Protein AF-A0A2Z6AZZ7-F1 (afdb_monomer_lite)

Secondary structure (DSSP, 8-state):
-HHHHHHHHHHHHSSSSHHHHHHHHHHHHHHHHHHHHH--SSHHHHHHHHHHHHHHHHHHHHHHTTTHHHHHHHHHHGGGS---TTGGG-SSHHHHIIIIIHHHHHHHHHHHHHHHHHHHHHHHHTT-

Sequence (128 aa):
MLEQTVYLAALFKGLDDTPQILHFSAAIVPALLLGISVIKANKFLAAVGFTTLHALFFVGLLKLTEGGYAFWLYSLCQPLHQTDWTGLVAPSLADQFMIYGLPALVHGLTVPLLSLLIGVGVRAARKN

pLDDT: mean 87.63, std 7.8, range [60.16, 97.25]

Organism: NCBI:txid241368

Radius of gyration: 16.53 Å; chains: 1; bounding box: 46×24×47 Å

Foldseek 3Di:
DLLQVLLCCCCPVNPDNLLVCLQLCLQQVLQLVLQLVPDDPPSNVRSVVRSVVSSVVVVVVCVVCVNVLQVVLLVVLCVVPVDDSVLSNPPDSVSSCSRRNVSSNCNNNPVNVVVVVVVVVVVVVVVD

Structure (mmCIF, N/CA/C/O backbone):
data_AF-A0A2Z6AZZ7-F1
#
_entry.id   AF-A0A2Z6AZZ7-F1
#
loop_
_atom_site.group_PDB
_atom_site.id
_atom_site.type_symbol
_atom_site.label_atom_id
_atom_site.label_alt_id
_atom_site.label_comp_id
_atom_site.label_asym_id
_atom_site.label_entity_id
_atom_site.label_seq_id
_atom_site.pdbx_PDB_ins_code
_atom_site.Cartn_x
_atom_site.Cartn_y
_atom_site.Cartn_z
_atom_site.occupancy
_atom_site.B_iso_or_equiv
_atom_site.auth_seq_id
_atom_site.auth_comp_id
_atom_site.auth_asym_id
_atom_site.auth_atom_id
_atom_site.pdbx_PDB_model_num
ATOM 1 N N . MET A 1 1 ? -1.213 0.270 -21.492 1.00 84.31 1 MET A N 1
ATOM 2 C CA . MET A 1 1 ? -1.020 -1.199 -21.450 1.00 84.31 1 MET A CA 1
ATOM 3 C C . MET A 1 1 ? 0.420 -1.566 -21.129 1.00 84.31 1 MET A C 1
ATOM 5 O O . MET A 1 1 ? 0.612 -2.221 -20.121 1.00 84.31 1 MET A O 1
ATOM 9 N N . LEU A 1 2 ? 1.420 -1.099 -21.895 1.00 90.06 2 LEU A N 1
ATOM 10 C CA . LEU A 1 2 ? 2.835 -1.390 -21.607 1.00 90.06 2 LEU A CA 1
ATOM 11 C C . LEU A 1 2 ? 3.254 -1.002 -20.177 1.00 90.06 2 LEU A C 1
ATOM 13 O O . LEU A 1 2 ? 3.800 -1.828 -19.462 1.00 90.06 2 LEU A O 1
ATOM 17 N N . GLU A 1 3 ? 2.937 0.217 -19.741 1.00 89.69 3 GLU A N 1
ATOM 18 C CA . GLU A 1 3 ? 3.274 0.719 -18.400 1.00 89.69 3 GLU A CA 1
ATOM 19 C C . GLU A 1 3 ? 2.676 -0.140 -17.275 1.00 89.69 3 GLU A C 1
ATOM 21 O O . GLU A 1 3 ? 3.384 -0.545 -16.360 1.00 89.69 3 GLU A O 1
ATOM 26 N N . GLN A 1 4 ? 1.399 -0.513 -17.393 1.00 92.19 4 GLN A N 1
ATOM 27 C CA . GLN A 1 4 ? 0.744 -1.428 -16.456 1.00 92.19 4 GLN A CA 1
ATOM 28 C C . GLN A 1 4 ? 1.426 -2.799 -16.432 1.00 92.19 4 GLN A C 1
ATOM 30 O O . GLN A 1 4 ? 1.655 -3.350 -15.361 1.00 92.19 4 GLN A O 1
ATOM 35 N N . THR A 1 5 ? 1.773 -3.354 -17.594 1.00 93.06 5 THR A N 1
ATOM 36 C CA . THR A 1 5 ? 2.486 -4.633 -17.669 1.00 93.06 5 THR A CA 1
ATOM 37 C C . THR A 1 5 ? 3.852 -4.550 -16.994 1.00 93.06 5 THR A C 1
ATOM 39 O O . THR A 1 5 ? 4.175 -5.430 -16.202 1.00 93.06 5 THR A O 1
ATOM 42 N N . VAL A 1 6 ? 4.630 -3.496 -17.258 1.00 92.31 6 VAL A N 1
ATOM 43 C CA . VAL A 1 6 ? 5.948 -3.290 -16.638 1.00 92.31 6 VAL A CA 1
ATOM 44 C C . VAL A 1 6 ? 5.811 -3.103 -15.128 1.00 92.31 6 VAL A C 1
ATOM 46 O O . VAL A 1 6 ? 6.538 -3.746 -14.377 1.00 92.31 6 VAL A O 1
ATOM 49 N N . TYR A 1 7 ? 4.835 -2.311 -14.677 1.00 93.38 7 TYR A N 1
ATOM 50 C CA . TYR A 1 7 ? 4.551 -2.102 -13.257 1.00 93.38 7 TYR A CA 1
ATOM 51 C C . TYR A 1 7 ? 4.233 -3.421 -12.544 1.00 93.38 7 TYR A C 1
ATOM 53 O O . TYR A 1 7 ? 4.836 -3.744 -11.525 1.00 93.38 7 TYR A O 1
ATOM 61 N N . LEU A 1 8 ? 3.306 -4.215 -13.090 1.00 94.69 8 LEU A N 1
ATOM 62 C CA . LEU A 1 8 ? 2.898 -5.484 -12.483 1.00 94.69 8 LEU A CA 1
ATOM 63 C C . LEU A 1 8 ? 4.005 -6.538 -12.551 1.00 94.69 8 LEU A C 1
ATOM 65 O O . LEU A 1 8 ? 4.154 -7.327 -11.616 1.00 94.69 8 LEU A O 1
ATOM 69 N N . ALA A 1 9 ? 4.795 -6.542 -13.626 1.00 92.94 9 ALA A N 1
ATOM 70 C CA . ALA A 1 9 ? 5.964 -7.401 -13.739 1.00 92.94 9 ALA A CA 1
ATOM 71 C C . ALA A 1 9 ? 7.008 -7.045 -12.676 1.00 92.94 9 ALA A C 1
ATOM 73 O O . ALA A 1 9 ? 7.461 -7.933 -11.966 1.00 92.94 9 ALA A O 1
ATOM 74 N N . ALA A 1 10 ? 7.335 -5.767 -12.496 1.00 92.12 10 ALA A N 1
ATOM 75 C CA . ALA A 1 10 ? 8.275 -5.337 -11.467 1.00 92.12 10 ALA A CA 1
ATOM 76 C C . ALA A 1 10 ? 7.742 -5.593 -10.044 1.00 92.12 10 ALA A C 1
ATOM 78 O O . ALA A 1 10 ? 8.489 -6.054 -9.187 1.00 92.12 10 ALA A O 1
ATOM 79 N N . LEU A 1 11 ? 6.440 -5.394 -9.808 1.00 93.31 11 LEU A N 1
ATOM 80 C CA . LEU A 1 11 ? 5.813 -5.604 -8.501 1.00 93.31 11 LEU A CA 1
ATOM 81 C C . LEU A 1 11 ? 5.710 -7.085 -8.089 1.00 93.31 11 LEU A C 1
ATOM 83 O O . LEU A 1 11 ? 5.869 -7.406 -6.914 1.00 93.31 11 LEU A O 1
ATOM 87 N N . PHE A 1 12 ? 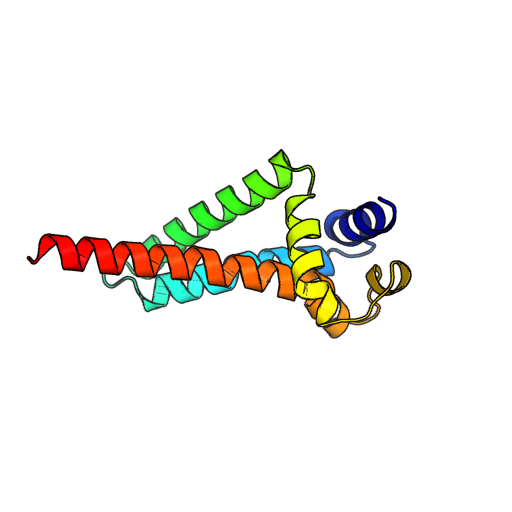5.391 -7.994 -9.018 1.00 93.19 12 PHE A N 1
ATOM 88 C CA . PHE A 1 12 ? 5.087 -9.399 -8.688 1.00 93.19 12 PHE A CA 1
ATOM 89 C C . PHE A 1 12 ? 6.086 -10.424 -9.229 1.00 93.19 12 PHE A C 1
ATOM 91 O O . PHE A 1 12 ? 6.010 -11.595 -8.850 1.00 93.19 12 PHE A O 1
ATOM 98 N N . LYS A 1 13 ? 6.947 -10.027 -10.167 1.00 87.69 13 LYS A N 1
ATOM 99 C CA . LYS A 1 13 ? 7.872 -10.898 -10.912 1.00 87.69 13 LYS A CA 1
ATOM 100 C C . LYS A 1 13 ? 9.275 -10.288 -11.043 1.00 87.69 13 LYS A C 1
ATOM 102 O O . LYS A 1 13 ? 10.042 -10.758 -11.880 1.00 87.69 13 LYS A O 1
ATOM 107 N N . GLY A 1 14 ? 9.577 -9.236 -10.278 1.00 78.31 14 GLY A N 1
ATOM 108 C CA . GLY A 1 14 ? 10.861 -8.540 -10.305 1.00 78.31 14 GLY A CA 1
ATOM 109 C C . GLY A 1 14 ? 12.048 -9.447 -9.967 1.00 78.31 14 GLY A C 1
ATOM 110 O O . GLY A 1 14 ? 11.886 -10.597 -9.565 1.00 78.31 14 GLY A O 1
ATOM 111 N N . LEU A 1 15 ? 13.262 -8.918 -10.156 1.00 74.06 15 LEU A N 1
ATOM 112 C CA . LEU A 1 15 ? 14.509 -9.623 -9.824 1.00 74.06 15 LEU A CA 1
ATOM 113 C C . LEU A 1 15 ? 14.676 -9.852 -8.315 1.00 74.06 15 LEU A C 1
ATOM 115 O O . LEU A 1 15 ? 15.390 -10.770 -7.918 1.00 74.06 15 LEU A O 1
ATOM 119 N N . ASP A 1 16 ? 14.027 -9.025 -7.498 1.00 86.44 16 ASP A N 1
ATOM 120 C CA . ASP A 1 16 ? 13.914 -9.199 -6.060 1.00 86.44 16 ASP A CA 1
ATOM 121 C C . ASP A 1 16 ? 12.464 -8.990 -5.595 1.00 86.44 16 ASP A C 1
ATOM 123 O O . ASP A 1 16 ? 11.601 -8.505 -6.334 1.00 86.44 16 ASP A O 1
ATOM 127 N N . ASP A 1 17 ? 12.200 -9.370 -4.347 1.00 91.12 17 ASP A N 1
ATOM 128 C CA . ASP A 1 17 ? 10.882 -9.224 -3.728 1.00 91.12 17 ASP A CA 1
ATOM 129 C C . ASP A 1 17 ? 10.690 -7.838 -3.081 1.00 91.12 17 ASP A C 1
ATOM 131 O O . ASP A 1 17 ? 9.675 -7.596 -2.423 1.00 91.12 17 ASP A O 1
ATOM 135 N N . THR A 1 18 ? 11.639 -6.906 -3.234 1.00 93.75 18 THR A N 1
ATOM 136 C CA . THR A 1 18 ? 11.630 -5.618 -2.523 1.00 93.75 18 THR A CA 1
ATOM 137 C C . THR A 1 18 ? 10.385 -4.780 -2.857 1.00 93.75 18 THR A C 1
ATOM 139 O O . THR A 1 18 ? 9.693 -4.373 -1.914 1.00 93.75 18 THR A O 1
ATOM 142 N N . PRO A 1 19 ? 9.994 -4.584 -4.138 1.00 94.00 19 PRO A N 1
ATOM 143 C CA . PRO A 1 19 ? 8.744 -3.909 -4.496 1.00 94.00 19 PRO A CA 1
ATOM 144 C C . PRO A 1 19 ? 7.518 -4.529 -3.826 1.00 94.00 19 PRO A C 1
ATOM 146 O O . PRO A 1 19 ? 6.664 -3.819 -3.293 1.00 94.00 19 PRO A O 1
ATOM 149 N N . GLN A 1 20 ? 7.453 -5.862 -3.803 1.00 94.94 20 GLN A N 1
ATOM 150 C CA . GLN A 1 20 ? 6.352 -6.606 -3.207 1.00 94.94 20 GLN A CA 1
ATOM 151 C C . GLN A 1 20 ? 6.289 -6.391 -1.691 1.00 94.94 20 GLN A C 1
ATOM 153 O O . GLN A 1 20 ? 5.224 -6.082 -1.152 1.00 94.94 20 GLN A O 1
ATOM 158 N N . ILE A 1 21 ? 7.426 -6.519 -1.003 1.00 95.38 21 ILE A N 1
ATOM 159 C CA . ILE A 1 21 ? 7.531 -6.326 0.446 1.00 95.38 21 ILE A CA 1
ATOM 160 C C . ILE A 1 21 ? 7.115 -4.906 0.818 1.00 95.38 21 ILE A C 1
ATOM 162 O O . ILE A 1 21 ? 6.317 -4.733 1.742 1.00 95.38 21 ILE A O 1
ATOM 166 N N . LEU A 1 22 ? 7.608 -3.894 0.098 1.00 95.94 22 LEU A N 1
ATOM 167 C CA . LEU A 1 22 ? 7.241 -2.498 0.332 1.00 95.94 22 LEU A CA 1
ATOM 168 C C . LEU A 1 22 ? 5.743 -2.274 0.123 1.00 95.94 22 LEU A C 1
ATOM 170 O O . LEU A 1 22 ? 5.100 -1.670 0.977 1.00 95.94 22 LEU A O 1
ATOM 174 N N . HIS A 1 23 ? 5.179 -2.807 -0.961 1.00 96.62 23 HIS A N 1
ATOM 175 C CA . HIS A 1 23 ? 3.761 -2.677 -1.286 1.00 96.62 23 HIS A CA 1
ATOM 176 C C . HIS A 1 23 ? 2.863 -3.293 -0.204 1.00 96.62 23 HIS A C 1
ATOM 178 O O . HIS A 1 23 ? 1.984 -2.628 0.345 1.00 96.62 23 HIS A O 1
ATOM 184 N N . PHE A 1 24 ? 3.105 -4.551 0.174 1.00 95.81 24 PHE A N 1
ATOM 185 C CA . PHE A 1 24 ? 2.296 -5.216 1.196 1.00 95.81 24 PHE A CA 1
ATOM 186 C C . PHE A 1 24 ? 2.503 -4.617 2.587 1.00 95.81 24 PHE A C 1
ATOM 188 O O . PHE A 1 24 ? 1.531 -4.413 3.314 1.00 95.81 24 PHE A O 1
ATOM 195 N N . SER A 1 25 ? 3.739 -4.275 2.955 1.00 96.31 25 SER A N 1
ATOM 196 C CA . SER A 1 25 ? 4.017 -3.647 4.252 1.00 96.31 25 SER A CA 1
ATOM 197 C C . SER A 1 25 ? 3.333 -2.286 4.361 1.00 96.31 25 SER A C 1
ATOM 199 O O . SER A 1 25 ? 2.698 -2.002 5.375 1.00 96.31 25 SER A O 1
ATOM 201 N N . ALA A 1 26 ? 3.390 -1.471 3.306 1.00 96.25 26 ALA A N 1
ATOM 202 C CA . ALA A 1 26 ? 2.744 -0.165 3.263 1.00 96.25 26 ALA A CA 1
ATOM 203 C C . ALA A 1 26 ? 1.210 -0.254 3.312 1.00 96.25 26 ALA A C 1
ATOM 205 O O . ALA A 1 26 ? 0.577 0.602 3.925 1.00 96.25 26 ALA A O 1
ATOM 206 N N . ALA A 1 27 ? 0.605 -1.302 2.746 1.00 94.81 27 ALA A N 1
ATOM 207 C CA . ALA A 1 27 ? -0.829 -1.543 2.888 1.00 94.81 27 ALA A CA 1
ATOM 208 C C . ALA A 1 27 ? -1.220 -2.016 4.305 1.00 94.81 27 ALA A C 1
ATOM 210 O O . ALA A 1 27 ? -2.282 -1.658 4.807 1.00 94.81 27 ALA A O 1
ATOM 211 N N . ILE A 1 28 ? -0.390 -2.835 4.962 1.00 94.19 28 ILE A N 1
ATOM 212 C CA . ILE A 1 28 ? -0.763 -3.568 6.187 1.00 94.19 28 ILE A CA 1
ATOM 213 C C . ILE A 1 28 ? -0.372 -2.826 7.471 1.00 94.19 28 ILE A C 1
ATOM 215 O O . ILE A 1 28 ? -1.175 -2.733 8.403 1.00 94.19 28 ILE A O 1
ATOM 219 N N . VAL A 1 29 ? 0.854 -2.301 7.549 1.00 93.88 29 VAL A N 1
ATOM 220 C CA . VAL A 1 29 ? 1.400 -1.685 8.771 1.00 93.88 29 VAL A CA 1
ATOM 221 C C . VAL A 1 29 ? 0.535 -0.523 9.276 1.00 93.88 29 VAL A C 1
ATOM 223 O O . VAL A 1 29 ? 0.234 -0.506 10.473 1.00 93.88 29 VAL A O 1
ATOM 226 N N . PRO A 1 30 ? 0.058 0.415 8.433 1.00 91.94 30 PRO A N 1
ATOM 227 C CA . PRO A 1 30 ? -0.782 1.506 8.919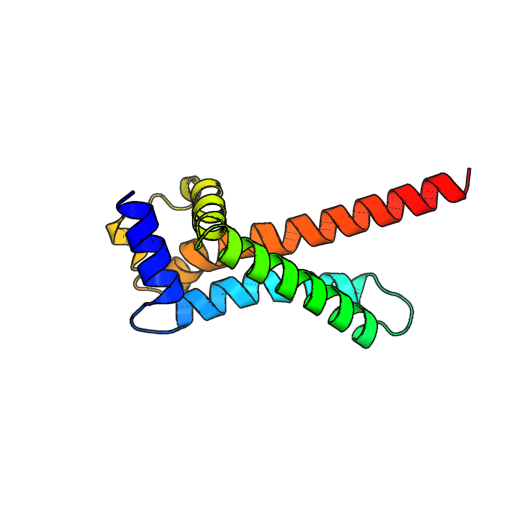 1.00 91.94 30 PRO A CA 1
ATOM 228 C C . PRO A 1 30 ? -2.107 1.018 9.513 1.00 91.94 30 PRO A C 1
ATOM 230 O O . PRO A 1 30 ? -2.527 1.525 10.554 1.00 91.94 30 PRO A O 1
ATOM 233 N N . ALA A 1 31 ? -2.734 -0.004 8.920 1.00 88.62 31 ALA A N 1
ATOM 234 C CA . ALA A 1 31 ? -3.958 -0.607 9.444 1.00 88.62 31 ALA A CA 1
ATOM 235 C C . ALA A 1 31 ? -3.743 -1.210 10.845 1.00 88.62 31 ALA A C 1
ATOM 237 O O . ALA A 1 31 ? -4.572 -1.011 11.737 1.00 88.62 31 ALA A O 1
ATOM 238 N N . LEU A 1 32 ? -2.601 -1.872 11.065 1.00 89.75 32 LEU A N 1
ATOM 239 C CA . LEU A 1 32 ? -2.225 -2.416 12.371 1.00 89.75 32 LEU A CA 1
ATOM 240 C C . LEU A 1 32 ? -1.993 -1.318 13.407 1.00 89.75 32 LEU A C 1
ATOM 242 O O . LEU A 1 32 ? -2.550 -1.381 14.505 1.00 89.75 32 LEU A O 1
ATOM 246 N N . LEU A 1 33 ? -1.209 -0.295 13.057 1.00 90.12 33 LEU A N 1
ATOM 247 C CA . LEU A 1 33 ? -0.910 0.825 13.952 1.00 90.12 33 LEU A CA 1
ATOM 248 C C . LEU A 1 33 ? -2.180 1.594 14.339 1.00 90.12 33 LEU A C 1
ATOM 250 O O . LEU A 1 33 ? -2.370 1.930 15.512 1.00 90.12 33 LEU A O 1
ATOM 254 N N . LEU A 1 34 ? -3.085 1.821 13.382 1.00 85.12 34 LEU A N 1
ATOM 255 C CA . LEU A 1 34 ? -4.389 2.435 13.633 1.00 85.12 34 LEU A CA 1
ATOM 256 C C . LEU A 1 34 ? -5.269 1.546 14.519 1.00 85.12 34 LEU A C 1
ATOM 258 O O . LEU A 1 34 ? -5.856 2.036 15.487 1.00 85.12 34 LEU A O 1
ATOM 262 N N . GLY A 1 35 ? -5.316 0.237 14.254 1.00 83.19 35 GLY A N 1
ATOM 263 C CA . GLY A 1 35 ? -6.042 -0.725 15.082 1.00 83.19 35 GLY A CA 1
ATOM 264 C C . GLY A 1 35 ? -5.574 -0.710 16.541 1.00 83.19 35 GLY A C 1
ATOM 265 O O . GLY A 1 35 ? -6.395 -0.598 17.454 1.00 83.19 35 GLY A O 1
ATOM 266 N N . ILE A 1 36 ? -4.257 -0.747 16.769 1.00 86.69 36 ILE A N 1
ATOM 267 C CA . ILE A 1 36 ? -3.660 -0.707 18.115 1.00 86.69 36 ILE A CA 1
ATOM 268 C C . ILE A 1 36 ? -3.995 0.613 18.823 1.00 86.69 36 ILE A C 1
ATOM 270 O O . ILE A 1 36 ? -4.309 0.617 20.017 1.00 86.69 36 ILE A O 1
ATOM 274 N N . SER A 1 37 ? -3.941 1.728 18.093 1.00 83.12 37 SER A N 1
ATOM 275 C CA . SER A 1 37 ? -4.129 3.069 18.654 1.00 83.12 37 SER A CA 1
ATOM 276 C C . SER A 1 37 ? -5.576 3.349 19.069 1.00 83.12 37 SER A C 1
ATOM 278 O O . SER A 1 37 ? -5.809 4.070 20.039 1.00 83.12 37 SER A O 1
ATOM 280 N N . VAL A 1 38 ? -6.561 2.777 18.367 1.00 77.88 38 VAL A N 1
ATOM 281 C CA . VAL A 1 38 ? -7.977 3.141 18.556 1.00 77.88 38 VAL A CA 1
ATOM 282 C C . VAL A 1 38 ? -8.766 2.138 19.400 1.00 77.88 38 VAL A C 1
ATOM 284 O O . VAL A 1 38 ? -9.720 2.514 20.093 1.00 77.88 38 VAL A O 1
ATOM 287 N N . ILE A 1 39 ? -8.397 0.858 19.384 1.00 76.00 39 ILE A N 1
ATOM 288 C CA . ILE A 1 39 ? -9.145 -0.173 20.105 1.00 76.00 39 ILE A CA 1
ATOM 289 C C . ILE A 1 39 ? -8.782 -0.121 21.598 1.00 76.00 39 ILE A C 1
ATOM 291 O O . ILE A 1 39 ? -7.616 -0.013 21.962 1.00 76.00 39 ILE A O 1
ATOM 295 N N . LYS A 1 40 ? -9.784 -0.155 22.491 1.00 75.38 40 LYS A N 1
ATOM 296 C CA . LYS A 1 40 ? -9.581 0.002 23.949 1.00 75.38 40 LYS A CA 1
ATOM 297 C C . LYS A 1 40 ? -9.427 -1.320 24.707 1.00 75.38 40 LYS A C 1
ATOM 299 O O . LYS A 1 40 ? -8.595 -1.387 25.605 1.00 75.38 40 LYS A O 1
ATOM 304 N N . ALA A 1 41 ? -10.188 -2.352 24.345 1.00 71.50 41 ALA A N 1
ATOM 305 C CA . ALA A 1 41 ? -10.161 -3.671 24.983 1.00 71.50 41 ALA A CA 1
ATOM 306 C C . ALA A 1 41 ? -9.517 -4.703 24.048 1.00 71.50 41 ALA A C 1
ATOM 308 O O . ALA A 1 41 ? -9.793 -4.682 22.851 1.00 71.50 41 ALA A O 1
ATOM 309 N N . ASN A 1 42 ? -8.664 -5.589 24.579 1.00 78.12 42 ASN A N 1
ATOM 310 C CA . ASN A 1 42 ? -7.932 -6.605 23.802 1.00 78.12 42 ASN A CA 1
ATOM 311 C C . ASN A 1 42 ? -7.217 -6.019 22.569 1.00 78.12 42 ASN A C 1
ATOM 313 O O . ASN A 1 42 ? -7.264 -6.595 21.482 1.00 78.12 42 ASN A O 1
ATOM 317 N N . LYS A 1 43 ? -6.579 -4.849 22.753 1.00 79.62 43 LYS A N 1
ATOM 318 C CA . LYS A 1 43 ? -6.090 -3.969 21.676 1.00 79.62 43 LYS A CA 1
ATOM 319 C C . LYS A 1 43 ? -5.315 -4.714 20.601 1.00 79.62 43 LYS A C 1
ATOM 321 O O . LYS A 1 43 ? -5.590 -4.540 19.424 1.00 79.62 43 LYS A O 1
ATOM 326 N N . PHE A 1 44 ? -4.378 -5.559 21.022 1.00 85.50 44 PHE A N 1
ATOM 327 C CA . PHE A 1 44 ? -3.519 -6.291 20.105 1.00 85.50 44 PHE A CA 1
ATOM 328 C C . PHE A 1 44 ? -4.299 -7.333 19.299 1.00 85.50 44 PHE A C 1
ATOM 330 O O . PHE A 1 44 ? -4.271 -7.290 18.076 1.00 85.50 44 PHE A O 1
ATOM 337 N N . LEU A 1 45 ? -5.063 -8.213 19.957 1.00 87.50 45 LEU A N 1
ATOM 338 C CA . LEU A 1 45 ? -5.828 -9.263 19.273 1.00 87.50 45 LEU A CA 1
ATOM 339 C C . LEU A 1 45 ? -6.857 -8.678 18.296 1.00 87.50 45 LEU A C 1
ATOM 341 O O . LEU A 1 45 ? -6.981 -9.138 17.164 1.00 87.50 45 LEU A O 1
ATOM 345 N N . ALA A 1 46 ? -7.568 -7.633 18.714 1.00 84.31 46 ALA A N 1
ATOM 346 C CA . ALA A 1 46 ? -8.551 -6.968 17.872 1.00 84.31 46 ALA A CA 1
ATOM 347 C C . ALA A 1 46 ? -7.895 -6.203 16.704 1.00 84.31 46 ALA A C 1
ATOM 349 O O . ALA A 1 46 ? -8.414 -6.236 15.589 1.00 84.31 46 ALA A O 1
ATOM 350 N N . ALA A 1 47 ? -6.738 -5.568 16.922 1.00 87.75 47 ALA A N 1
ATOM 351 C CA . ALA A 1 47 ? -5.972 -4.920 15.859 1.00 87.75 47 ALA A CA 1
ATOM 352 C C . ALA A 1 47 ? -5.410 -5.929 14.852 1.00 87.75 47 ALA A C 1
ATOM 354 O O . ALA A 1 47 ? -5.456 -5.675 13.651 1.00 87.75 47 ALA A O 1
ATOM 355 N N . VAL A 1 48 ? -4.940 -7.088 15.318 1.00 91.38 48 VAL A N 1
ATOM 356 C CA . VAL A 1 48 ? -4.496 -8.192 14.457 1.00 91.38 48 VAL A CA 1
ATOM 357 C C . VAL A 1 48 ? -5.666 -8.725 13.632 1.00 91.38 48 VAL A C 1
ATOM 359 O O . VAL A 1 48 ? -5.526 -8.877 12.422 1.00 91.38 48 VAL A O 1
ATOM 362 N N . GLY A 1 49 ? -6.836 -8.940 14.242 1.00 90.38 49 GLY A N 1
ATOM 363 C CA . GLY A 1 49 ? -8.040 -9.369 13.523 1.00 90.38 49 GLY A CA 1
ATOM 364 C C . GLY A 1 49 ? -8.471 -8.371 12.445 1.00 90.38 49 GLY A C 1
ATOM 365 O O . GLY A 1 49 ? -8.689 -8.756 11.298 1.00 90.38 49 GLY A O 1
ATOM 366 N N . PHE A 1 50 ? -8.512 -7.078 12.781 1.00 87.06 50 PHE A N 1
ATOM 367 C CA . PHE A 1 50 ? -8.801 -6.010 11.821 1.00 87.06 50 PHE A CA 1
ATOM 368 C C . PHE A 1 50 ? -7.789 -5.979 10.668 1.00 87.06 50 PHE A C 1
ATOM 370 O O . PHE A 1 50 ? -8.174 -5.993 9.502 1.00 87.06 50 PHE A O 1
ATOM 377 N N . THR A 1 51 ? -6.497 -6.000 10.993 1.00 91.81 51 THR A N 1
ATOM 378 C CA . THR A 1 51 ? -5.405 -6.008 10.009 1.00 91.81 51 THR A CA 1
ATOM 379 C C . THR A 1 51 ? -5.479 -7.225 9.096 1.00 91.81 51 THR A C 1
ATOM 381 O O . THR A 1 51 ? -5.265 -7.103 7.895 1.00 91.81 51 THR A O 1
ATOM 384 N N . THR A 1 52 ? -5.827 -8.391 9.642 1.00 93.69 52 THR A N 1
ATOM 385 C CA . THR A 1 52 ? -5.981 -9.629 8.870 1.00 93.69 52 THR A CA 1
ATOM 386 C C . THR A 1 52 ? -7.117 -9.496 7.863 1.00 93.69 52 THR A C 1
ATOM 388 O O . THR A 1 52 ? -6.929 -9.794 6.688 1.00 93.69 52 THR A O 1
ATOM 391 N N . LEU A 1 53 ? -8.279 -8.989 8.287 1.00 91.88 53 LEU A N 1
ATOM 392 C CA . LEU A 1 53 ? -9.406 -8.745 7.382 1.00 91.88 53 LEU A CA 1
ATOM 393 C C . LEU A 1 53 ? -9.056 -7.716 6.300 1.00 91.88 53 LEU A C 1
ATOM 395 O O . LEU A 1 53 ? -9.363 -7.936 5.131 1.00 91.88 53 LEU A O 1
ATOM 399 N N . HIS A 1 54 ? -8.372 -6.633 6.672 1.00 92.12 54 HIS A N 1
ATOM 400 C CA . HIS A 1 54 ? -7.888 -5.624 5.731 1.00 92.12 54 HIS A CA 1
ATOM 401 C C . HIS A 1 54 ? -6.927 -6.227 4.695 1.00 92.12 54 HIS A C 1
ATOM 403 O O . HIS A 1 54 ? -7.106 -6.029 3.497 1.00 92.12 54 HIS A O 1
ATOM 409 N N . ALA A 1 55 ? -5.949 -7.019 5.141 1.00 93.56 55 ALA A N 1
ATOM 410 C CA . ALA A 1 55 ? -4.994 -7.689 4.265 1.00 93.56 55 ALA A CA 1
ATOM 411 C C . ALA A 1 55 ? -5.683 -8.680 3.314 1.00 93.56 55 ALA A C 1
ATOM 413 O O . ALA A 1 55 ? -5.389 -8.682 2.121 1.00 93.56 55 ALA A O 1
ATOM 414 N N . LEU A 1 56 ? -6.632 -9.483 3.810 1.00 95.12 56 LEU A N 1
ATOM 415 C CA . LEU A 1 56 ? -7.415 -10.406 2.982 1.00 95.12 56 LEU A CA 1
ATOM 416 C C . LEU A 1 56 ? -8.236 -9.661 1.926 1.00 95.12 56 LEU A C 1
ATOM 418 O O . LEU A 1 56 ? -8.270 -10.083 0.772 1.00 95.12 56 LEU A O 1
ATOM 422 N N . PHE A 1 57 ? -8.863 -8.546 2.302 1.00 93.75 57 PHE A N 1
ATOM 423 C CA . PHE A 1 57 ? -9.618 -7.715 1.371 1.00 93.75 57 PHE A CA 1
ATOM 424 C C . PHE A 1 57 ? -8.711 -7.108 0.296 1.00 93.75 57 PHE A C 1
ATOM 426 O O . PHE A 1 57 ? -9.018 -7.199 -0.890 1.00 93.75 57 PHE A O 1
ATOM 433 N N . PHE A 1 58 ? -7.562 -6.562 0.695 1.00 94.31 58 PHE A N 1
ATOM 434 C CA . PHE A 1 58 ? -6.578 -6.005 -0.228 1.00 94.31 58 PHE A CA 1
ATOM 435 C C . PHE A 1 58 ? -6.046 -7.062 -1.206 1.00 94.31 58 PHE A C 1
ATOM 437 O O . PHE A 1 58 ? -6.077 -6.853 -2.417 1.00 94.31 58 PHE A O 1
ATOM 444 N N . VAL A 1 59 ? -5.648 -8.239 -0.713 1.00 95.38 59 VAL A N 1
ATOM 445 C CA . VAL A 1 59 ? -5.223 -9.365 -1.563 1.00 95.38 59 VAL A CA 1
ATOM 446 C C . VAL A 1 59 ? -6.354 -9.813 -2.491 1.00 95.38 59 VAL A C 1
ATOM 448 O O . VAL A 1 59 ? -6.111 -10.071 -3.670 1.00 95.38 59 VAL A O 1
ATOM 451 N N . GLY A 1 60 ? -7.590 -9.872 -1.990 1.00 95.88 60 GLY A N 1
ATOM 452 C CA . GLY A 1 60 ? -8.775 -10.174 -2.788 1.00 95.88 60 GLY A CA 1
ATOM 453 C C . GLY A 1 60 ? -8.964 -9.189 -3.941 1.00 95.88 60 GLY A C 1
ATOM 454 O O . GLY A 1 60 ? -9.132 -9.619 -5.079 1.00 95.88 60 GLY A O 1
ATOM 455 N N . LEU A 1 61 ? -8.849 -7.882 -3.685 1.00 94.69 61 LEU A N 1
ATOM 456 C CA . LEU A 1 61 ? -8.911 -6.845 -4.721 1.00 94.69 61 LEU A CA 1
ATOM 457 C C . LEU A 1 61 ? -7.807 -7.006 -5.768 1.00 94.69 61 LEU A C 1
ATOM 459 O O . LEU A 1 61 ? -8.081 -6.926 -6.966 1.00 94.69 61 LEU A O 1
ATOM 463 N N . LEU A 1 62 ? -6.571 -7.273 -5.338 1.00 95.25 62 LEU A N 1
ATOM 464 C CA . LEU A 1 62 ? -5.463 -7.524 -6.259 1.00 95.25 62 LEU A CA 1
ATOM 465 C C . LEU A 1 62 ? -5.739 -8.745 -7.140 1.00 95.25 62 LEU A C 1
ATOM 467 O O . LEU A 1 62 ? -5.500 -8.695 -8.341 1.00 95.25 62 LEU A O 1
ATOM 471 N N . LYS A 1 63 ? -6.281 -9.831 -6.582 1.00 95.00 63 LYS A N 1
ATOM 472 C CA . LYS A 1 63 ? -6.607 -11.039 -7.352 1.00 95.00 63 LYS A CA 1
ATOM 473 C C . LYS A 1 63 ? -7.764 -10.823 -8.324 1.00 95.00 63 LYS A C 1
ATOM 475 O O . LYS A 1 63 ? -7.640 -11.206 -9.480 1.00 95.00 63 LYS A O 1
ATOM 480 N N . LEU A 1 64 ? -8.849 -10.189 -7.880 1.00 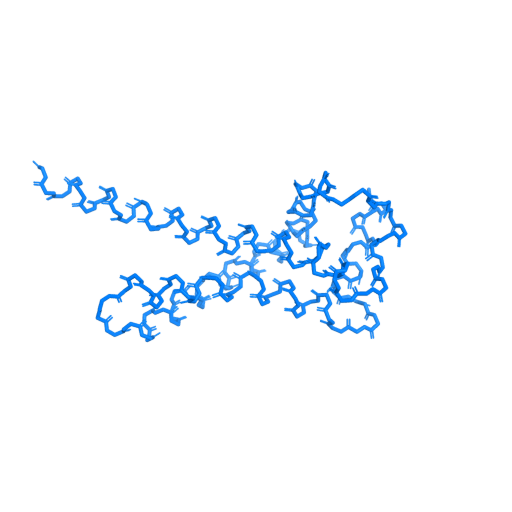97.25 64 LEU A N 1
ATOM 481 C CA . LEU A 1 64 ? -10.040 -9.935 -8.701 1.00 97.25 64 LEU A CA 1
ATOM 482 C C . LEU A 1 64 ? -9.771 -8.991 -9.876 1.00 97.25 64 LEU A C 1
ATOM 484 O O . LEU A 1 64 ? -10.475 -9.047 -10.876 1.00 97.25 64 LEU A O 1
ATOM 488 N N . THR A 1 65 ? -8.769 -8.121 -9.749 1.00 96.12 65 THR A N 1
ATOM 489 C CA . THR A 1 65 ? -8.399 -7.148 -10.786 1.00 96.12 65 THR A CA 1
ATOM 490 C C . THR A 1 65 ? -7.152 -7.546 -11.567 1.00 96.12 65 THR A C 1
ATOM 492 O O . THR A 1 65 ? -6.641 -6.732 -12.331 1.00 96.12 65 THR A O 1
ATOM 495 N N . GLU A 1 66 ? -6.620 -8.754 -11.345 1.00 93.00 66 GLU A N 1
ATOM 496 C CA . GLU A 1 66 ? -5.342 -9.206 -11.918 1.00 93.00 66 GLU A CA 1
ATOM 497 C C . GLU A 1 66 ? -4.194 -8.202 -11.674 1.00 93.00 66 GLU A C 1
ATOM 499 O O . GLU A 1 66 ? -3.333 -7.963 -12.516 1.00 93.00 66 GLU A O 1
ATOM 504 N N . GLY A 1 67 ? -4.197 -7.563 -10.502 1.00 91.62 67 GLY A N 1
ATOM 505 C CA . GLY A 1 67 ? -3.251 -6.519 -10.112 1.00 91.62 67 GLY A CA 1
ATOM 506 C C . GLY A 1 67 ? -3.602 -5.118 -10.624 1.00 91.62 67 GLY A C 1
ATOM 507 O O . GLY A 1 67 ? -2.967 -4.151 -10.207 1.00 91.62 67 GLY A O 1
ATOM 508 N N . GLY A 1 68 ? -4.641 -4.962 -11.448 1.00 95.12 68 GLY A N 1
ATOM 509 C CA . GLY A 1 68 ? -5.109 -3.669 -11.952 1.00 95.12 68 GLY A CA 1
ATOM 510 C C . GLY A 1 68 ? -5.401 -2.649 -10.849 1.00 95.12 68 GLY A C 1
ATOM 511 O O . GLY A 1 68 ? -5.141 -1.464 -11.034 1.00 95.12 68 GLY A O 1
ATOM 512 N N . TYR A 1 69 ? -5.840 -3.099 -9.669 1.00 95.44 69 TYR A N 1
ATOM 513 C CA . TYR A 1 69 ? -6.015 -2.224 -8.510 1.00 95.44 69 TYR A CA 1
ATOM 514 C C . TYR A 1 69 ? -4.700 -1.589 -8.021 1.00 95.44 69 TYR A C 1
ATOM 516 O O . TYR A 1 69 ? -4.677 -0.397 -7.723 1.00 95.44 69 TYR A O 1
ATOM 524 N N . ALA A 1 70 ? -3.593 -2.343 -7.986 1.00 95.12 70 ALA A N 1
ATOM 525 C CA . ALA A 1 70 ? -2.285 -1.797 -7.610 1.00 95.12 70 ALA A CA 1
ATOM 526 C C . ALA A 1 70 ? -1.806 -0.750 -8.621 1.00 95.12 70 ALA A C 1
ATOM 528 O O . ALA A 1 70 ? -1.344 0.320 -8.231 1.00 95.12 70 ALA A O 1
ATOM 529 N N . PHE A 1 71 ? -1.978 -1.025 -9.918 1.00 95.44 71 PHE A N 1
ATOM 530 C CA . PHE A 1 71 ? -1.637 -0.060 -10.963 1.00 95.44 71 PHE A CA 1
ATOM 531 C C . PHE A 1 71 ? -2.514 1.198 -10.900 1.00 95.44 71 PHE A C 1
ATOM 533 O O . PHE A 1 71 ? -2.023 2.310 -11.077 1.00 95.44 71 PHE A O 1
ATOM 540 N N . TRP A 1 72 ? -3.805 1.046 -10.596 1.00 95.56 72 TRP A N 1
ATOM 541 C CA . TRP A 1 72 ? -4.695 2.185 -10.393 1.00 95.56 72 TRP A CA 1
ATOM 542 C C . TRP A 1 72 ? -4.229 3.068 -9.227 1.00 95.56 72 TRP A C 1
ATOM 544 O O . TRP A 1 72 ? -4.131 4.282 -9.398 1.00 95.56 72 TRP A O 1
ATOM 554 N N . LEU A 1 73 ? -3.850 2.483 -8.084 1.00 94.88 73 LEU A N 1
ATOM 555 C CA . LEU A 1 73 ? -3.259 3.240 -6.973 1.00 94.88 73 LEU A CA 1
ATOM 556 C C . LEU A 1 73 ? -1.991 3.983 -7.415 1.00 94.88 73 LEU A C 1
ATOM 558 O O . LEU A 1 73 ? -1.840 5.164 -7.110 1.00 94.88 73 LEU A O 1
ATOM 562 N N . TYR A 1 74 ? -1.103 3.316 -8.160 1.00 93.81 74 TYR A N 1
ATOM 563 C CA . TYR A 1 74 ? 0.091 3.947 -8.728 1.00 93.81 74 TYR A CA 1
ATOM 564 C C . TYR A 1 74 ? -0.267 5.151 -9.606 1.00 93.81 74 TYR A C 1
ATOM 566 O O . TYR A 1 74 ? 0.300 6.223 -9.421 1.00 93.81 74 TYR A O 1
ATOM 574 N N . SER A 1 75 ? -1.262 5.026 -10.488 1.00 92.56 75 SER A N 1
ATOM 575 C CA . SER A 1 75 ? -1.674 6.118 -11.380 1.00 92.56 75 SER A CA 1
ATOM 576 C C . SER A 1 75 ? -2.185 7.359 -10.633 1.00 92.56 75 SER A C 1
ATOM 578 O O . SER A 1 75 ? -1.988 8.478 -11.101 1.00 92.56 75 SER A O 1
ATOM 580 N N . LEU A 1 76 ? -2.773 7.188 -9.441 1.00 91.88 76 LEU A N 1
ATOM 581 C CA . LEU A 1 76 ? -3.167 8.309 -8.578 1.00 91.88 76 LEU A CA 1
ATOM 582 C C . LEU A 1 76 ? -1.960 9.034 -7.973 1.00 91.88 76 LEU A C 1
ATOM 584 O O . LEU A 1 76 ? -2.022 10.238 -7.728 1.00 91.88 76 LEU A O 1
ATOM 588 N N . CYS A 1 77 ? -0.874 8.306 -7.717 1.00 90.88 77 CYS A N 1
ATOM 589 C CA . CYS A 1 77 ? 0.363 8.839 -7.154 1.00 90.88 77 CYS A CA 1
ATOM 590 C C . CYS A 1 77 ? 1.374 9.281 -8.219 1.00 90.88 77 CYS A C 1
ATOM 592 O O . CYS A 1 77 ? 2.293 10.022 -7.882 1.00 90.88 77 CYS A O 1
ATOM 594 N N . GLN A 1 78 ? 1.192 8.897 -9.486 1.00 87.50 78 GLN A N 1
ATOM 595 C CA . GLN A 1 78 ? 2.092 9.226 -10.595 1.00 87.50 78 GLN A CA 1
ATOM 596 C C . GLN A 1 78 ? 2.452 10.721 -10.687 1.00 87.50 78 GLN A C 1
ATOM 598 O O . GLN A 1 7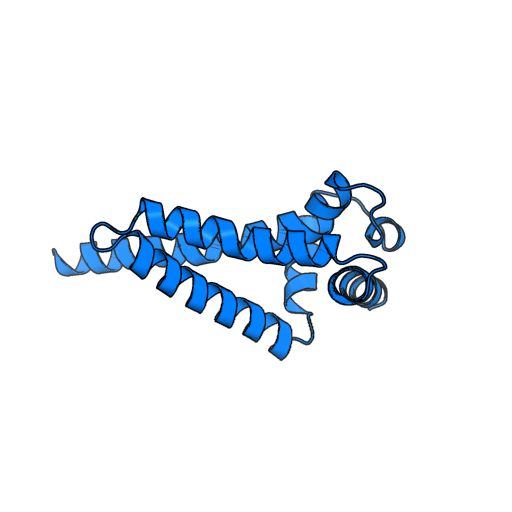8 ? 3.622 11.023 -10.898 1.00 87.50 78 GLN A O 1
ATOM 603 N N . PRO A 1 79 ? 1.546 11.692 -10.451 1.00 85.31 79 PRO A N 1
ATOM 604 C CA . PRO A 1 79 ? 1.929 13.107 -10.473 1.00 85.31 79 PRO A CA 1
ATOM 605 C C . PRO A 1 79 ? 3.012 13.494 -9.448 1.00 85.31 79 PRO A C 1
ATOM 607 O O . PRO A 1 79 ? 3.656 14.528 -9.608 1.00 85.31 79 PRO A O 1
ATOM 610 N N . LEU A 1 80 ? 3.213 12.685 -8.400 1.00 83.00 80 LEU A N 1
ATOM 611 C CA . LEU A 1 80 ? 4.212 12.900 -7.350 1.00 83.00 80 LEU A CA 1
ATOM 612 C C . LEU A 1 80 ? 5.610 12.401 -7.744 1.00 83.00 80 LEU A C 1
ATOM 614 O O . LEU A 1 80 ? 6.593 12.823 -7.140 1.00 83.00 80 LEU A O 1
ATOM 618 N N . HIS A 1 81 ? 5.709 11.522 -8.745 1.00 75.06 81 HIS A N 1
ATOM 619 C CA . HIS A 1 81 ? 6.970 11.043 -9.303 1.00 75.06 81 HIS A CA 1
ATOM 620 C C . HIS A 1 81 ? 6.859 11.011 -10.842 1.00 75.06 81 HIS A C 1
ATOM 622 O O . HIS A 1 81 ? 6.192 10.174 -11.439 1.00 75.06 81 HIS A O 1
ATOM 628 N N . GLN A 1 82 ? 7.481 11.961 -11.539 1.00 71.50 82 GLN A N 1
ATOM 629 C CA . GLN A 1 82 ? 7.417 12.004 -13.007 1.00 71.50 82 GLN A CA 1
ATOM 630 C C . GLN A 1 82 ? 8.338 10.941 -13.622 1.00 71.50 82 GLN A C 1
ATOM 632 O O . GLN A 1 82 ? 9.427 11.247 -14.098 1.00 71.50 82 GLN A O 1
ATOM 637 N N . THR A 1 83 ? 7.911 9.683 -13.578 1.00 73.44 83 THR A N 1
ATOM 638 C CA . THR A 1 83 ? 8.625 8.535 -14.138 1.00 73.44 83 THR A CA 1
ATOM 639 C C . THR A 1 83 ? 7.868 7.970 -15.327 1.00 73.44 83 THR A C 1
ATOM 641 O O . THR A 1 83 ? 6.660 7.752 -15.271 1.00 73.44 83 THR A O 1
ATOM 644 N N . ASP A 1 84 ? 8.596 7.735 -16.415 1.00 80.12 84 ASP A N 1
ATOM 645 C CA . ASP A 1 84 ? 8.101 6.961 -17.545 1.00 80.12 84 ASP A CA 1
ATOM 646 C C . ASP A 1 84 ? 8.176 5.451 -17.247 1.00 80.12 84 ASP A C 1
ATOM 648 O O . ASP A 1 84 ? 8.567 5.013 -16.160 1.00 80.12 84 ASP A O 1
ATOM 652 N N . TRP A 1 85 ? 7.821 4.625 -18.233 1.00 73.81 85 TRP A N 1
ATOM 653 C CA . TRP A 1 85 ? 7.821 3.169 -18.083 1.00 73.81 85 TRP A CA 1
ATOM 654 C C . TRP A 1 85 ? 9.206 2.582 -17.757 1.00 73.81 85 TRP A C 1
ATOM 656 O O . TRP A 1 85 ? 9.269 1.504 -17.171 1.00 73.81 85 TRP A O 1
ATOM 666 N N . THR A 1 86 ? 10.310 3.261 -18.099 1.00 78.12 86 THR A N 1
ATOM 667 C CA . THR A 1 86 ? 11.666 2.804 -17.745 1.00 78.12 86 THR A CA 1
ATOM 668 C C . THR A 1 86 ? 11.973 3.058 -16.272 1.00 78.12 86 THR A C 1
ATOM 670 O O . THR A 1 86 ? 12.601 2.229 -15.611 1.00 78.12 86 THR A O 1
ATOM 673 N N . GLY A 1 87 ? 11.442 4.156 -15.730 1.00 80.31 87 GLY A N 1
ATOM 674 C CA . GLY A 1 87 ? 11.551 4.518 -14.321 1.00 80.31 87 GLY A CA 1
ATOM 675 C C . GLY A 1 87 ? 10.852 3.551 -13.364 1.00 80.31 87 GLY A C 1
ATOM 676 O O . GLY A 1 87 ? 11.193 3.513 -12.185 1.00 80.31 87 GLY A O 1
ATOM 677 N N . LEU A 1 88 ? 9.929 2.722 -13.861 1.00 83.12 88 LEU A N 1
ATOM 678 C CA . LEU A 1 88 ? 9.248 1.703 -13.060 1.00 83.12 88 LEU A CA 1
ATOM 679 C C . LEU A 1 88 ? 10.204 0.640 -12.515 1.00 83.12 88 LEU A C 1
ATOM 681 O O . LEU A 1 88 ? 9.978 0.119 -11.431 1.00 83.12 88 LEU A O 1
ATOM 685 N N . VAL A 1 89 ? 11.306 0.338 -13.202 1.00 82.00 89 VAL A N 1
ATOM 686 C CA . VAL A 1 89 ? 12.276 -0.653 -12.704 1.00 82.00 89 VAL A CA 1
ATOM 687 C C . VAL A 1 89 ? 12.979 -0.168 -11.423 1.00 82.00 89 VAL A C 1
ATOM 689 O O . VAL A 1 89 ? 13.461 -1.001 -10.667 1.00 82.00 89 VAL A O 1
ATOM 692 N N . ALA A 1 90 ? 12.955 1.146 -11.145 1.00 76.62 90 ALA A N 1
ATOM 693 C CA . ALA A 1 90 ? 13.333 1.791 -9.883 1.00 76.62 90 ALA A CA 1
ATOM 694 C C . ALA A 1 90 ? 14.653 1.274 -9.259 1.00 76.62 90 ALA A C 1
ATOM 696 O O . ALA A 1 90 ? 14.653 0.318 -8.477 1.00 76.62 90 ALA A O 1
ATOM 697 N N . PRO A 1 91 ? 15.799 1.919 -9.543 1.00 77.00 91 PRO A N 1
ATOM 698 C CA . PRO A 1 91 ? 17.111 1.393 -9.161 1.00 77.00 91 PRO A CA 1
ATOM 699 C C . PRO A 1 91 ? 17.423 1.520 -7.663 1.00 77.00 91 PRO A C 1
ATOM 701 O O . PRO A 1 91 ? 18.333 0.853 -7.175 1.00 77.00 91 PRO A O 1
ATOM 704 N N . SER A 1 92 ? 16.713 2.386 -6.933 1.00 89.19 92 SER A N 1
ATOM 705 C CA . SER A 1 92 ? 16.962 2.651 -5.517 1.00 89.19 92 SER A CA 1
ATOM 706 C C . SER A 1 92 ? 15.770 2.276 -4.639 1.00 89.19 92 SER A C 1
ATOM 708 O O . SER A 1 92 ? 14.619 2.317 -5.071 1.00 89.19 92 SER A O 1
ATOM 710 N N . LEU A 1 93 ? 16.033 1.974 -3.363 1.00 90.25 93 LEU A N 1
ATOM 711 C CA . LEU A 1 93 ? 14.983 1.679 -2.383 1.00 90.25 93 LEU A CA 1
ATOM 712 C C . LEU A 1 93 ? 13.990 2.845 -2.222 1.00 90.25 93 LEU A C 1
ATOM 714 O O . LEU A 1 93 ? 12.799 2.617 -2.020 1.00 90.25 93 LEU A O 1
ATOM 718 N N . ALA A 1 94 ? 14.470 4.089 -2.317 1.00 90.88 94 ALA A N 1
ATOM 719 C CA . ALA A 1 94 ? 13.624 5.275 -2.225 1.00 90.88 94 ALA A CA 1
ATOM 720 C C . ALA A 1 94 ? 12.665 5.367 -3.421 1.00 90.88 94 ALA A C 1
ATOM 722 O O . ALA A 1 94 ? 11.467 5.571 -3.223 1.00 90.88 94 ALA A O 1
ATOM 723 N N . ASP A 1 95 ? 13.162 5.132 -4.638 1.00 89.50 95 ASP A N 1
ATOM 724 C CA . ASP A 1 95 ? 12.330 5.114 -5.846 1.00 89.50 95 ASP A CA 1
ATOM 725 C C . ASP A 1 95 ? 11.323 3.964 -5.798 1.00 89.50 95 ASP A C 1
ATOM 727 O O . ASP A 1 95 ? 10.143 4.150 -6.094 1.00 89.50 95 ASP A O 1
ATOM 731 N N . GLN A 1 96 ? 11.754 2.785 -5.340 1.00 91.8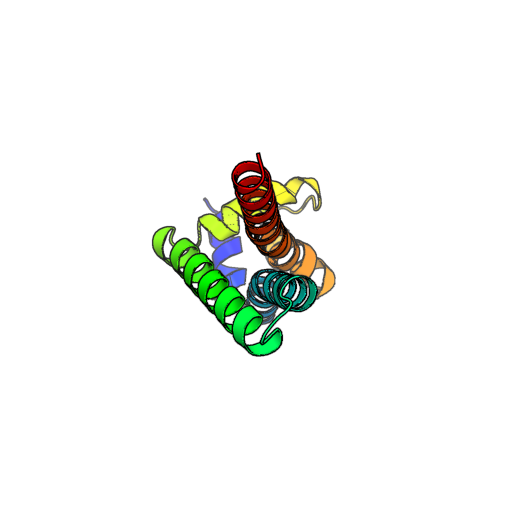1 96 GLN A N 1
ATOM 732 C CA . GLN A 1 96 ? 10.860 1.647 -5.152 1.00 91.81 96 GLN A CA 1
ATOM 733 C C . GLN A 1 96 ? 9.772 1.945 -4.118 1.00 91.81 96 GLN A C 1
ATOM 735 O O . GLN A 1 96 ? 8.611 1.597 -4.328 1.00 91.81 96 GLN A O 1
ATOM 740 N N . PHE A 1 97 ? 10.096 2.629 -3.018 1.00 93.44 97 PHE A N 1
ATOM 741 C CA . PHE A 1 97 ? 9.073 3.055 -2.070 1.00 93.44 97 PHE A CA 1
ATOM 742 C C . PHE A 1 97 ? 8.106 4.052 -2.708 1.00 93.44 97 PHE A C 1
ATOM 744 O O . PHE A 1 97 ? 6.902 3.881 -2.558 1.00 93.44 97 PHE A O 1
ATOM 751 N N . MET A 1 98 ? 8.587 5.045 -3.454 1.00 92.50 98 MET A N 1
ATOM 752 C CA . MET A 1 98 ? 7.717 6.024 -4.116 1.00 92.50 98 MET A CA 1
ATOM 753 C C . MET A 1 98 ? 6.779 5.383 -5.146 1.00 92.50 98 MET A C 1
ATOM 755 O O . MET A 1 98 ? 5.619 5.775 -5.224 1.00 92.50 98 MET A O 1
ATOM 759 N N . ILE A 1 99 ? 7.249 4.381 -5.891 1.00 92.81 99 ILE A N 1
ATOM 760 C CA . ILE A 1 99 ? 6.488 3.734 -6.971 1.00 92.81 99 ILE A CA 1
ATOM 761 C C . ILE A 1 99 ? 5.591 2.595 -6.460 1.00 92.81 99 ILE A C 1
ATOM 763 O O . ILE A 1 99 ? 4.480 2.409 -6.957 1.00 92.81 99 ILE A O 1
ATOM 767 N N . TYR A 1 100 ? 6.032 1.825 -5.462 1.00 94.31 100 TYR A N 1
ATOM 768 C CA . TYR A 1 100 ? 5.333 0.614 -5.004 1.00 94.31 100 TYR A CA 1
ATOM 769 C C . TYR A 1 100 ? 4.759 0.737 -3.595 1.00 94.31 100 TYR A C 1
ATOM 771 O O . TYR A 1 100 ? 3.661 0.241 -3.336 1.00 94.31 100 TYR A O 1
ATOM 779 N N . GLY A 1 101 ? 5.476 1.407 -2.694 1.00 95.31 101 GLY A N 1
ATOM 780 C CA . GLY A 1 101 ? 5.084 1.586 -1.298 1.00 95.31 101 GLY A CA 1
ATOM 781 C C . GLY A 1 101 ? 4.055 2.698 -1.103 1.00 95.31 101 GLY A C 1
ATOM 782 O O . GLY A 1 101 ? 2.997 2.456 -0.532 1.00 95.31 101 GLY A O 1
ATOM 783 N N . LEU A 1 102 ? 4.324 3.906 -1.598 1.00 94.81 102 LEU A N 1
ATOM 784 C CA . LEU A 1 102 ? 3.470 5.081 -1.424 1.00 94.81 102 LEU A CA 1
ATOM 785 C C . LEU A 1 102 ? 2.040 4.860 -1.956 1.00 94.81 102 LEU A C 1
ATOM 787 O O . LEU A 1 102 ? 1.101 5.161 -1.217 1.00 94.81 102 LEU A O 1
ATOM 791 N N . PRO A 1 103 ? 1.816 4.266 -3.145 1.00 95.00 103 PRO A N 1
ATOM 792 C CA . PRO A 1 103 ? 0.457 3.972 -3.598 1.00 95.00 103 PRO A CA 1
ATOM 793 C C . PRO A 1 103 ? -0.303 3.012 -2.674 1.00 95.00 103 PRO A C 1
ATOM 795 O O . PRO A 1 103 ? -1.476 3.224 -2.365 1.00 95.00 103 PRO A O 1
ATOM 798 N N . ALA A 1 104 ? 0.370 1.972 -2.175 1.00 95.88 104 ALA A N 1
ATOM 799 C CA . ALA A 1 104 ? -0.216 1.041 -1.215 1.00 95.88 104 ALA A CA 1
ATOM 800 C C . ALA A 1 104 ? -0.434 1.676 0.166 1.00 95.88 104 ALA A C 1
ATOM 802 O O . ALA A 1 104 ? -1.419 1.364 0.834 1.00 95.88 104 ALA A O 1
ATOM 803 N N . LEU A 1 105 ? 0.432 2.607 0.575 1.00 95.06 105 LEU A N 1
ATOM 804 C CA . LEU A 1 105 ? 0.284 3.393 1.799 1.00 95.06 105 LEU A CA 1
ATOM 805 C C . LEU A 1 105 ? -0.989 4.243 1.761 1.00 95.06 105 LEU A C 1
ATOM 807 O O . LEU A 1 105 ? -1.702 4.323 2.761 1.00 95.06 105 LEU A O 1
ATOM 811 N N . VAL A 1 106 ? -1.312 4.838 0.607 1.00 93.12 106 VAL A N 1
ATOM 812 C CA . VAL A 1 106 ? -2.565 5.585 0.422 1.00 93.12 106 VAL A CA 1
ATOM 813 C C . VAL A 1 106 ? -3.769 4.681 0.692 1.00 93.12 106 VAL A C 1
ATOM 815 O O . VAL A 1 106 ? -4.659 5.069 1.451 1.00 93.12 106 VAL A O 1
ATOM 818 N N . HIS A 1 107 ? -3.787 3.452 0.167 1.00 92.94 107 HIS A N 1
ATOM 819 C CA . HIS A 1 107 ? -4.826 2.471 0.504 1.00 92.94 107 HIS A CA 1
ATOM 820 C C . HIS A 1 107 ? -4.829 2.128 2.004 1.00 92.94 107 HIS A C 1
ATOM 822 O O . HIS A 1 107 ? -5.861 2.249 2.668 1.00 92.94 107 HIS A O 1
ATOM 828 N N . GLY A 1 108 ? -3.659 1.767 2.543 1.00 90.38 108 GLY A N 1
ATOM 829 C CA . GLY A 1 108 ? -3.477 1.347 3.933 1.00 90.38 108 GLY A CA 1
ATOM 830 C C . GLY A 1 108 ? -3.838 2.415 4.968 1.00 90.38 108 GLY A C 1
ATOM 831 O O . GLY A 1 108 ? -4.155 2.075 6.103 1.00 90.38 108 GLY A O 1
ATOM 832 N N . LEU A 1 109 ? -3.837 3.699 4.600 1.00 88.94 109 LEU A N 1
ATOM 833 C CA . LEU A 1 109 ? -4.302 4.795 5.454 1.00 88.94 109 LEU A CA 1
ATOM 834 C C . LEU A 1 109 ? -5.781 5.121 5.232 1.00 88.94 109 LEU A C 1
ATOM 836 O O . LEU A 1 109 ? -6.530 5.273 6.198 1.00 88.94 109 LEU A O 1
ATOM 840 N N . THR A 1 110 ? -6.221 5.233 3.978 1.00 87.06 110 THR A N 1
ATOM 841 C CA . THR A 1 110 ? -7.577 5.705 3.655 1.00 87.06 110 THR A CA 1
ATOM 842 C C . THR A 1 110 ? -8.658 4.747 4.143 1.00 87.06 110 THR A C 1
ATOM 844 O O . THR A 1 110 ? -9.608 5.181 4.796 1.00 87.06 110 THR A O 1
ATOM 847 N N . VAL A 1 111 ? -8.511 3.443 3.896 1.00 79.62 111 VAL A N 1
ATOM 848 C CA . VAL A 1 111 ? -9.542 2.451 4.239 1.00 79.62 111 VAL A CA 1
ATOM 849 C C . VAL A 1 111 ? -9.741 2.331 5.758 1.00 79.62 111 VAL A C 1
ATOM 851 O O . VAL A 1 111 ? -10.891 2.402 6.220 1.00 79.62 111 VAL A O 1
ATOM 854 N N . PRO A 1 112 ? -8.679 2.229 6.582 1.00 73.88 112 PRO A N 1
ATOM 855 C CA . PRO A 1 112 ? -8.845 2.216 8.030 1.00 73.88 112 PRO A CA 1
ATOM 856 C C . 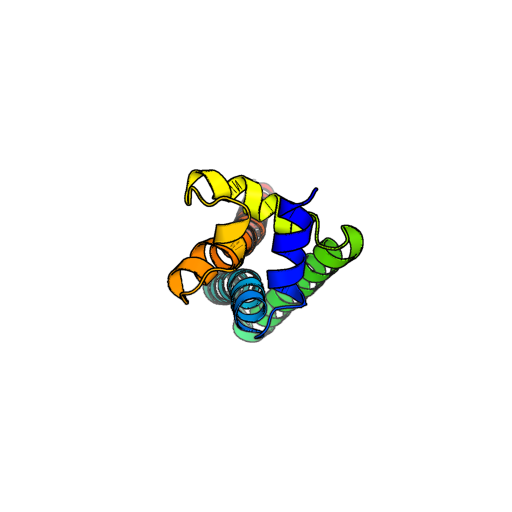PRO A 1 112 ? -9.370 3.536 8.596 1.00 73.88 112 PRO A C 1
ATOM 858 O O . PRO A 1 112 ? -10.242 3.508 9.463 1.00 73.88 112 PRO A O 1
ATOM 861 N N . LEU A 1 113 ? -8.914 4.692 8.099 1.00 83.19 113 LEU A N 1
ATOM 862 C CA . LEU A 1 113 ? -9.412 5.992 8.566 1.00 83.19 113 LEU A CA 1
ATOM 863 C C . LEU A 1 113 ? -10.908 6.172 8.276 1.00 83.19 113 LEU A C 1
ATOM 865 O O . LEU A 1 113 ? -11.654 6.590 9.161 1.00 83.19 113 LEU A O 1
ATOM 869 N N . LEU A 1 114 ? -11.376 5.793 7.084 1.00 83.94 114 LEU A N 1
ATOM 870 C CA . LEU A 1 114 ? -12.803 5.823 6.748 1.00 83.94 114 LEU A CA 1
ATOM 871 C C . LEU A 1 114 ? -13.618 4.898 7.658 1.00 83.94 114 LEU A C 1
ATOM 873 O O . LEU A 1 114 ? -14.664 5.295 8.173 1.00 83.94 114 LEU A O 1
ATOM 877 N N . SER A 1 115 ? -13.109 3.694 7.925 1.00 75.56 115 SER A N 1
ATOM 878 C CA . SER A 1 115 ? -13.752 2.737 8.836 1.00 75.56 115 SER A CA 1
ATOM 879 C C . SER A 1 115 ? -13.894 3.303 10.255 1.00 75.56 115 SER A C 1
ATOM 881 O O . SER A 1 115 ? -14.926 3.125 10.907 1.00 75.56 115 SER A O 1
ATOM 883 N N . LEU A 1 116 ? -12.882 4.039 10.726 1.00 77.06 116 LEU A N 1
ATOM 884 C CA . LEU A 1 116 ? -12.917 4.731 12.013 1.00 77.06 116 LEU A CA 1
ATOM 885 C C . LEU A 1 116 ? -13.942 5.868 12.033 1.00 77.06 116 LEU A C 1
ATOM 887 O O . LEU A 1 116 ? -14.715 5.959 12.987 1.00 77.06 116 LEU A O 1
ATOM 891 N N . LEU A 1 117 ? -13.986 6.702 10.992 1.00 81.88 117 LEU A N 1
ATOM 892 C CA . LEU A 1 117 ? -14.946 7.805 10.882 1.00 81.88 117 LEU A CA 1
ATOM 893 C C . LEU A 1 117 ? -16.392 7.298 10.874 1.00 81.88 117 LEU A C 1
ATOM 895 O O . LEU A 1 117 ? -17.229 7.821 11.613 1.00 81.88 117 LEU A O 1
ATOM 899 N N . ILE A 1 118 ? -16.672 6.229 10.122 1.00 79.81 118 ILE A N 1
ATOM 900 C CA . ILE A 1 118 ? -17.981 5.562 10.123 1.00 79.81 118 ILE A CA 1
ATOM 901 C C . ILE A 1 118 ? -18.301 5.038 11.528 1.00 79.81 118 ILE A C 1
ATOM 903 O O . ILE A 1 118 ? -19.388 5.282 12.053 1.00 79.81 118 ILE A O 1
ATOM 907 N N . GLY A 1 119 ? -17.345 4.372 12.183 1.00 75.88 119 GLY A N 1
ATOM 908 C CA . GLY A 1 119 ? -17.514 3.876 13.548 1.00 75.88 119 GLY A CA 1
ATOM 909 C C . GLY A 1 119 ? -17.815 4.981 14.569 1.00 75.88 119 GLY A C 1
ATOM 910 O O . GLY A 1 119 ? -18.639 4.783 15.466 1.00 75.88 119 GLY A O 1
ATOM 911 N N . VAL A 1 120 ? -17.189 6.153 14.432 1.00 76.19 120 VAL A N 1
ATOM 912 C CA . VAL A 1 120 ? -17.474 7.337 15.258 1.00 76.19 120 VAL A CA 1
ATOM 913 C C . VAL A 1 120 ? -18.875 7.878 14.970 1.00 76.19 120 VAL A C 1
ATOM 915 O O . VAL A 1 120 ? -19.636 8.087 15.916 1.00 76.19 120 VAL A O 1
ATOM 918 N N . GLY A 1 121 ? -19.250 8.035 13.698 1.00 75.94 121 GLY A N 1
ATOM 919 C CA . GLY A 1 121 ? -20.576 8.516 13.294 1.00 75.94 121 GLY A CA 1
ATOM 920 C C . GLY A 1 121 ? -21.712 7.626 13.805 1.00 75.94 121 GLY A C 1
ATOM 921 O O . GLY A 1 121 ? -22.668 8.118 14.400 1.00 75.94 121 GLY A O 1
ATOM 922 N N . VAL A 1 122 ? -21.565 6.302 13.689 1.00 78.56 122 VAL A N 1
ATOM 923 C CA . VAL A 1 122 ? -22.546 5.333 14.210 1.00 78.56 122 VAL A CA 1
ATOM 924 C C . VAL A 1 122 ? -22.685 5.436 15.732 1.00 78.56 122 VAL A C 1
ATOM 926 O O . VAL A 1 122 ? -23.791 5.346 16.262 1.00 78.56 122 VAL A O 1
ATOM 929 N N . ARG A 1 123 ? -21.583 5.642 16.465 1.00 78.25 123 ARG A N 1
ATOM 930 C CA . ARG A 1 123 ? -21.637 5.832 17.925 1.00 78.25 123 ARG A CA 1
ATOM 931 C C . ARG A 1 123 ? -22.299 7.147 18.318 1.00 78.25 123 ARG A C 1
ATOM 933 O O . ARG A 1 123 ? -22.977 7.169 19.339 1.00 78.25 123 ARG A O 1
ATOM 940 N N . ALA A 1 124 ? -22.087 8.214 17.551 1.00 73.81 124 ALA A N 1
ATOM 941 C CA . ALA A 1 124 ? -22.738 9.498 17.782 1.00 73.81 124 ALA A CA 1
ATOM 942 C C . ALA A 1 124 ? -24.255 9.394 17.557 1.00 73.81 124 ALA A C 1
ATOM 944 O O . ALA A 1 124 ? -25.022 9.806 18.418 1.00 73.81 124 ALA A O 1
ATOM 945 N N . ALA A 1 125 ? -24.684 8.741 16.471 1.00 77.88 125 ALA A N 1
ATOM 946 C CA . ALA A 1 125 ? -26.098 8.549 16.150 1.00 77.88 125 ALA A CA 1
ATOM 947 C C . ALA A 1 125 ? -26.870 7.716 17.190 1.00 77.88 125 ALA A C 1
ATOM 949 O O . ALA A 1 125 ? -28.059 7.921 17.362 1.00 77.88 125 ALA A O 1
ATOM 950 N N . ARG A 1 126 ? -26.209 6.793 17.904 1.00 79.25 126 ARG A N 1
ATOM 951 C CA . ARG A 1 126 ? -26.837 5.989 18.975 1.00 79.25 126 ARG A CA 1
ATOM 952 C C . ARG A 1 126 ? -27.015 6.732 20.304 1.00 79.25 126 ARG A C 1
ATOM 954 O O . ARG A 1 126 ? -27.614 6.174 21.216 1.00 79.25 126 ARG A O 1
ATOM 961 N N . LYS A 1 127 ? -26.401 7.909 20.459 1.00 72.44 127 LYS A N 1
ATOM 962 C CA . LYS A 1 127 ? -26.460 8.714 21.691 1.00 72.44 127 LYS A CA 1
ATOM 963 C C . LYS A 1 127 ? -27.495 9.843 21.632 1.00 72.44 127 LYS A C 1
ATOM 965 O O . LYS A 1 127 ? -27.725 10.457 22.670 1.00 72.44 127 LYS A O 1
ATOM 970 N N . ASN A 1 128 ? -28.059 10.105 20.454 1.00 60.16 128 ASN A N 1
ATOM 971 C CA . ASN A 1 128 ? -29.147 11.055 20.215 1.00 60.16 128 ASN A CA 1
ATOM 972 C C . ASN A 1 128 ? -30.469 10.298 20.082 1.00 60.16 128 ASN A C 1
ATOM 974 O O . ASN A 1 128 ? -31.509 10.912 20.390 1.00 60.16 128 ASN A O 1
#